Protein AF-A0AAV5T5F9-F1 (afdb_monomer_lite)

Structure (mmCIF, N/CA/C/O backbone):
data_AF-A0AAV5T5F9-F1
#
_entry.id   AF-A0AAV5T5F9-F1
#
loop_
_atom_site.group_PDB
_atom_site.id
_atom_site.type_symbol
_atom_site.label_atom_id
_atom_site.label_alt_id
_atom_site.label_comp_id
_atom_site.label_asym_id
_atom_site.label_entity_id
_atom_site.label_seq_id
_atom_site.pdbx_PDB_ins_code
_atom_site.Cartn_x
_atom_site.Cartn_y
_atom_site.Cartn_z
_atom_site.occupancy
_atom_site.B_iso_or_equiv
_atom_site.auth_seq_id
_atom_site.auth_comp_id
_atom_site.auth_asym_id
_atom_site.auth_atom_id
_atom_site.pdbx_PDB_model_num
ATOM 1 N N . MET A 1 1 ? 16.143 -29.784 -19.644 1.00 43.81 1 ME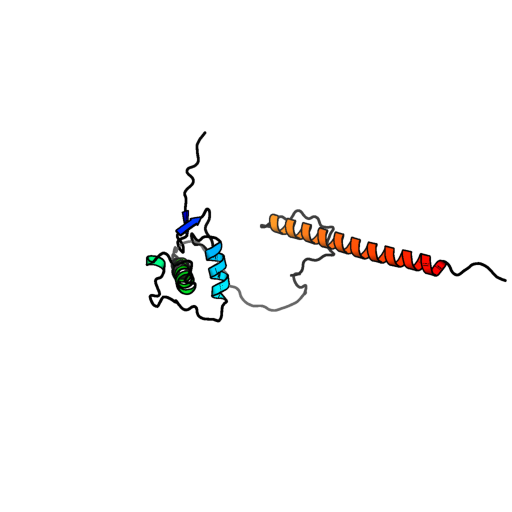T A N 1
ATOM 2 C CA . MET A 1 1 ? 15.431 -28.527 -19.326 1.00 43.81 1 MET A CA 1
ATOM 3 C C . MET A 1 1 ? 14.891 -28.638 -17.908 1.00 43.81 1 MET A C 1
ATOM 5 O O . MET A 1 1 ? 13.936 -29.370 -17.694 1.00 43.81 1 MET A O 1
ATOM 9 N N . THR A 1 2 ? 15.531 -28.009 -16.925 1.00 52.44 2 THR A N 1
ATOM 10 C CA . THR A 1 2 ? 15.096 -28.060 -15.520 1.00 52.44 2 THR A CA 1
ATOM 11 C C . THR A 1 2 ? 14.076 -26.956 -15.251 1.00 52.44 2 THR A C 1
ATOM 13 O O . THR A 1 2 ? 14.411 -25.774 -15.225 1.00 52.44 2 THR A O 1
ATOM 16 N N . ALA A 1 3 ? 12.810 -27.329 -15.062 1.00 57.88 3 ALA A N 1
ATOM 17 C CA . ALA A 1 3 ? 11.784 -26.385 -14.636 1.00 57.88 3 ALA A CA 1
ATOM 18 C C . ALA A 1 3 ? 12.049 -25.974 -13.178 1.00 57.88 3 ALA A C 1
ATOM 20 O O . ALA A 1 3 ? 11.892 -26.781 -12.262 1.00 57.88 3 ALA A O 1
ATOM 21 N N . ALA A 1 4 ? 12.464 -24.725 -12.956 1.00 66.50 4 ALA A N 1
ATOM 22 C CA . ALA A 1 4 ? 12.655 -24.195 -11.611 1.00 66.50 4 ALA A CA 1
ATOM 23 C C . ALA A 1 4 ? 11.318 -24.201 -10.848 1.00 66.50 4 ALA A C 1
ATOM 25 O O . ALA A 1 4 ? 10.340 -23.588 -11.286 1.00 66.50 4 ALA A O 1
ATOM 26 N N . LEU A 1 5 ? 11.275 -24.893 -9.704 1.00 65.44 5 LEU A N 1
ATOM 27 C CA . LEU A 1 5 ? 10.067 -25.044 -8.895 1.00 65.44 5 LEU A CA 1
ATOM 28 C C . LEU A 1 5 ? 9.656 -23.687 -8.299 1.00 65.44 5 LEU A C 1
ATOM 30 O O . LEU A 1 5 ? 10.192 -23.229 -7.289 1.00 65.44 5 LEU A O 1
ATOM 34 N N . LYS A 1 6 ? 8.705 -23.015 -8.949 1.00 68.94 6 LYS A N 1
ATOM 35 C CA . LYS A 1 6 ? 8.311 -21.643 -8.615 1.00 68.94 6 LYS A CA 1
ATOM 36 C C . LYS A 1 6 ? 7.454 -21.624 -7.343 1.00 68.94 6 LYS A C 1
ATOM 38 O O . LYS A 1 6 ? 6.238 -21.784 -7.406 1.00 68.94 6 LYS A O 1
ATOM 43 N N . LYS A 1 7 ? 8.093 -21.437 -6.181 1.00 71.12 7 LYS A N 1
ATOM 44 C CA . LYS A 1 7 ? 7.439 -21.362 -4.861 1.00 71.12 7 LYS A CA 1
ATOM 45 C C . LYS A 1 7 ? 6.356 -20.273 -4.853 1.00 71.12 7 LYS A C 1
ATOM 47 O O . LYS A 1 7 ? 6.662 -19.085 -4.809 1.00 71.12 7 LYS A O 1
ATOM 52 N N . THR A 1 8 ? 5.084 -20.671 -4.870 1.00 80.00 8 THR A N 1
ATOM 53 C CA . THR A 1 8 ? 3.948 -19.741 -4.814 1.00 80.00 8 THR A CA 1
ATOM 54 C C . THR A 1 8 ? 3.717 -19.269 -3.380 1.00 80.00 8 THR A C 1
ATOM 56 O O . THR A 1 8 ? 3.069 -19.955 -2.584 1.00 80.00 8 THR A O 1
ATOM 59 N N . ILE A 1 9 ? 4.247 -18.098 -3.037 1.00 90.38 9 ILE A N 1
ATOM 60 C CA . ILE A 1 9 ? 4.015 -17.462 -1.738 1.00 90.38 9 ILE A CA 1
ATOM 61 C C . ILE A 1 9 ? 2.585 -16.886 -1.718 1.00 90.38 9 ILE A C 1
ATOM 63 O O . ILE A 1 9 ? 2.055 -16.456 -2.746 1.00 90.38 9 ILE A O 1
ATOM 67 N N . LYS A 1 10 ? 1.926 -16.895 -0.553 1.00 94.81 10 LYS A N 1
ATOM 68 C CA . LYS A 1 10 ? 0.577 -16.334 -0.357 1.00 94.81 10 LYS A CA 1
ATOM 69 C C . LYS A 1 10 ? 0.631 -15.147 0.599 1.00 94.81 10 LYS A C 1
ATOM 71 O O . LYS A 1 10 ? 1.270 -15.212 1.640 1.00 94.81 10 LYS A O 1
ATOM 76 N N . CYS A 1 11 ? -0.106 -14.090 0.275 1.00 95.31 11 CYS A N 1
ATOM 77 C CA . CYS A 1 11 ? -0.238 -12.895 1.099 1.00 95.31 11 CYS A CA 1
ATOM 78 C C . CYS A 1 11 ? -0.828 -13.227 2.483 1.00 95.31 11 CYS A C 1
ATOM 80 O O . CYS A 1 11 ? -1.997 -13.605 2.582 1.00 95.31 11 CYS A O 1
ATOM 82 N N . LEU A 1 12 ? -0.083 -12.978 3.563 1.00 94.75 12 LEU A N 1
ATOM 83 C CA . LEU A 1 12 ? -0.484 -13.243 4.958 1.00 94.75 12 LEU A CA 1
ATOM 84 C C . LEU A 1 12 ? -1.692 -12.409 5.447 1.00 94.75 12 LEU A C 1
ATOM 86 O O . LEU A 1 12 ? -2.233 -12.641 6.538 1.00 94.75 12 LEU A O 1
ATOM 90 N N . ILE A 1 13 ? -2.117 -11.436 4.632 1.00 95.62 13 ILE A N 1
ATOM 91 C CA . ILE A 1 13 ? -3.226 -10.511 4.897 1.00 95.62 13 ILE A CA 1
ATOM 92 C C . ILE A 1 13 ? -4.520 -10.961 4.206 1.00 95.62 13 ILE A C 1
ATOM 94 O O . ILE A 1 13 ? -5.579 -10.943 4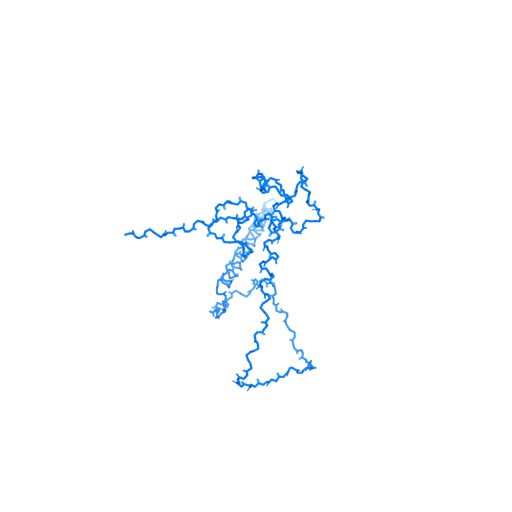.828 1.00 95.62 13 ILE A O 1
ATOM 98 N N . CYS A 1 14 ? -4.453 -11.340 2.923 1.00 94.75 14 CYS A N 1
ATOM 99 C CA . CYS A 1 14 ? -5.635 -11.615 2.091 1.00 94.75 14 CYS A CA 1
ATOM 100 C C . CYS A 1 14 ? -5.579 -12.916 1.270 1.00 94.75 14 CYS A C 1
ATOM 102 O O . CYS A 1 14 ? -6.483 -13.160 0.479 1.00 94.75 14 CYS A O 1
ATOM 104 N N . GLY A 1 15 ? -4.534 -13.735 1.409 1.00 93.00 15 GLY A N 1
ATOM 105 C CA . GLY A 1 15 ? -4.390 -15.028 0.729 1.00 93.00 15 GLY A CA 1
ATOM 106 C C . GLY A 1 15 ? -4.008 -14.975 -0.756 1.00 93.00 15 GLY A C 1
ATOM 107 O O . GLY A 1 15 ? -3.626 -16.007 -1.303 1.00 93.00 15 GLY A O 1
ATOM 108 N N . ALA A 1 16 ? -4.063 -13.803 -1.401 1.00 92.31 16 ALA A N 1
ATOM 109 C CA . ALA A 1 16 ? -3.683 -13.625 -2.806 1.00 92.31 16 ALA A CA 1
ATOM 110 C C . ALA A 1 16 ? -2.234 -14.090 -3.086 1.00 92.31 16 ALA A C 1
ATOM 112 O O . ALA A 1 16 ? -1.371 -13.883 -2.226 1.00 92.31 16 ALA A O 1
ATOM 113 N N . PRO A 1 17 ? -1.940 -14.672 -4.264 1.00 93.06 17 PRO A N 1
ATOM 114 C CA . PRO A 1 17 ? -0.585 -15.086 -4.623 1.00 93.06 17 PRO A CA 1
ATOM 115 C C . PRO A 1 17 ? 0.361 -13.881 -4.709 1.00 93.06 17 PRO A C 1
ATOM 117 O O . PRO A 1 17 ? -0.038 -12.794 -5.135 1.00 93.06 17 PRO A O 1
ATOM 120 N N . VAL A 1 18 ? 1.616 -14.073 -4.299 1.00 93.56 18 VAL A N 1
ATOM 121 C CA . VAL A 1 18 ? 2.679 -13.060 -4.365 1.00 93.56 18 VAL A CA 1
ATOM 122 C C . VAL A 1 18 ? 3.989 -13.675 -4.855 1.00 93.56 18 VAL A C 1
ATOM 124 O O . VAL A 1 18 ? 4.300 -14.822 -4.547 1.00 93.56 18 VAL A O 1
ATOM 127 N N . ASN A 1 19 ? 4.759 -12.888 -5.609 1.00 89.50 19 ASN A N 1
ATOM 128 C CA . ASN A 1 19 ? 6.081 -13.280 -6.113 1.00 89.50 19 ASN A CA 1
ATOM 129 C C . ASN A 1 19 ? 7.226 -12.777 -5.215 1.00 89.50 19 ASN A C 1
ATOM 131 O O . ASN A 1 19 ? 8.331 -13.299 -5.282 1.00 89.50 19 ASN A O 1
ATOM 135 N N . HIS A 1 20 ? 6.969 -11.736 -4.420 1.00 89.69 20 HIS A N 1
ATOM 136 C CA . HIS A 1 20 ? 7.937 -11.035 -3.579 1.00 89.69 20 HIS A CA 1
ATOM 137 C C . HIS A 1 20 ? 7.219 -10.388 -2.385 1.00 89.69 20 HIS A C 1
ATOM 139 O O . HIS A 1 20 ? 6.028 -10.063 -2.470 1.00 89.69 20 HIS A O 1
ATOM 145 N N . SER A 1 21 ? 7.948 -10.175 -1.293 1.00 93.38 21 SER A N 1
ATOM 146 C CA . SER A 1 21 ? 7.464 -9.512 -0.082 1.00 93.38 21 SER A CA 1
ATOM 147 C C . SER A 1 21 ? 7.369 -7.985 -0.246 1.00 93.38 21 SER A C 1
ATOM 149 O O . SER A 1 21 ? 7.889 -7.387 -1.194 1.00 93.38 21 SER A O 1
ATOM 151 N N . HIS A 1 22 ? 6.672 -7.333 0.683 1.00 95.06 22 HIS A N 1
ATOM 152 C CA . HIS A 1 22 ? 6.581 -5.878 0.796 1.00 95.06 22 HIS A CA 1
ATOM 153 C C . HIS A 1 22 ? 6.495 -5.475 2.271 1.00 95.06 22 HIS A C 1
ATOM 155 O O . HIS A 1 22 ? 5.712 -6.061 3.018 1.00 95.06 22 HIS A O 1
ATOM 161 N N . LEU A 1 23 ? 7.244 -4.434 2.662 1.00 92.25 23 LEU A N 1
ATOM 162 C CA . LEU A 1 23 ? 7.368 -3.974 4.056 1.00 92.25 23 LEU A CA 1
ATOM 163 C C . LEU A 1 23 ? 7.840 -5.098 5.003 1.00 92.25 23 LEU A C 1
ATOM 165 O O . LEU A 1 23 ? 7.238 -5.308 6.048 1.00 92.25 23 LEU A O 1
ATOM 169 N N . GLY A 1 24 ? 8.839 -5.885 4.582 1.00 92.44 24 GLY A N 1
ATOM 170 C CA . GLY A 1 24 ? 9.357 -7.041 5.336 1.00 92.44 24 GLY A CA 1
ATOM 171 C C . GLY A 1 24 ? 8.413 -8.252 5.421 1.00 92.44 24 GLY A C 1
ATOM 172 O O . GLY A 1 24 ? 8.806 -9.303 5.912 1.00 92.44 24 GLY A O 1
ATOM 173 N N . ILE A 1 25 ? 7.178 -8.142 4.921 1.00 94.50 25 ILE A N 1
ATOM 174 C CA . ILE A 1 25 ? 6.122 -9.150 5.084 1.00 94.50 25 ILE A CA 1
ATOM 175 C C . ILE A 1 25 ? 5.768 -9.763 3.729 1.00 94.50 25 ILE A C 1
ATOM 177 O O . ILE A 1 25 ? 5.645 -9.049 2.731 1.00 94.50 25 ILE A O 1
ATOM 181 N N . ASP A 1 26 ? 5.478 -11.066 3.706 1.00 95.75 26 ASP A N 1
ATOM 182 C CA . ASP A 1 26 ? 4.800 -11.746 2.595 1.00 95.75 26 ASP A CA 1
ATOM 183 C C . ASP A 1 26 ? 3.377 -11.187 2.402 1.00 95.75 26 ASP A C 1
ATOM 185 O O . ASP A 1 26 ? 2.367 -11.733 2.854 1.00 95.75 26 ASP A O 1
ATOM 189 N N . SER A 1 27 ? 3.291 -10.027 1.755 1.00 95.88 27 SER A N 1
ATOM 190 C CA . SER A 1 27 ? 2.070 -9.262 1.540 1.00 95.88 27 SER A CA 1
ATOM 191 C C . SER A 1 27 ? 1.986 -8.788 0.091 1.00 95.88 27 SER A C 1
ATOM 193 O O . SER A 1 27 ? 2.979 -8.407 -0.522 1.00 95.88 27 SER A O 1
ATOM 195 N N . CYS A 1 28 ? 0.788 -8.822 -0.498 1.00 96.38 28 CYS A N 1
ATOM 196 C CA . CYS A 1 28 ? 0.614 -8.386 -1.883 1.00 96.38 28 CYS A CA 1
ATOM 197 C C . CYS A 1 28 ? 0.694 -6.859 -1.996 1.00 96.38 28 CYS A C 1
ATOM 199 O O . CYS A 1 28 ? 0.345 -6.133 -1.058 1.00 96.38 28 CYS A O 1
ATOM 201 N N . ARG A 1 29 ? 1.082 -6.356 -3.178 1.00 96.50 29 ARG A N 1
ATOM 202 C CA . ARG A 1 29 ? 1.252 -4.916 -3.444 1.00 96.50 29 ARG A CA 1
ATOM 203 C C . ARG A 1 29 ? 0.049 -4.082 -3.002 1.00 96.50 29 ARG A C 1
ATOM 205 O O . ARG A 1 29 ? 0.219 -3.038 -2.376 1.00 96.50 29 ARG A O 1
ATOM 212 N N . ALA A 1 30 ? -1.163 -4.577 -3.256 1.00 96.38 30 ALA A N 1
ATOM 213 C CA . ALA A 1 30 ? -2.402 -3.917 -2.857 1.00 96.38 30 ALA A CA 1
ATOM 214 C C . ALA A 1 30 ? -2.577 -3.815 -1.328 1.00 96.38 30 ALA A C 1
ATOM 216 O O . ALA A 1 30 ? -3.142 -2.835 -0.853 1.00 96.38 30 ALA A O 1
ATOM 217 N N . CYS A 1 31 ? -2.114 -4.797 -0.546 1.00 97.31 31 CYS A N 1
ATOM 218 C CA . CYS A 1 31 ? -2.149 -4.739 0.920 1.00 97.31 31 CYS A CA 1
ATOM 219 C C . CYS A 1 31 ? -1.093 -3.787 1.488 1.00 97.31 31 CYS A C 1
ATOM 221 O O . CYS A 1 31 ? -1.433 -2.998 2.362 1.00 97.31 31 CYS A O 1
ATOM 223 N N . ALA A 1 32 ? 0.134 -3.797 0.962 1.00 96.75 32 ALA A N 1
ATOM 224 C CA . ALA A 1 32 ? 1.188 -2.883 1.410 1.00 96.75 32 ALA A CA 1
ATOM 225 C C . ALA A 1 32 ? 0.852 -1.407 1.112 1.00 96.75 32 ALA A C 1
ATOM 227 O O . ALA A 1 32 ? 0.980 -0.549 1.984 1.00 96.75 32 ALA A O 1
ATOM 228 N N . VAL A 1 33 ? 0.342 -1.108 -0.092 1.00 96.56 33 VAL A N 1
ATOM 229 C CA . VAL A 1 33 ? -0.120 0.248 -0.453 1.00 96.56 33 VAL A CA 1
ATOM 230 C C . VAL A 1 33 ? -1.331 0.666 0.386 1.00 96.56 33 VAL A C 1
ATOM 232 O O . VAL A 1 33 ? -1.399 1.813 0.825 1.00 96.56 33 VAL A O 1
ATOM 235 N N . PHE A 1 34 ? -2.270 -0.252 0.643 1.00 96.88 34 PHE A N 1
ATOM 236 C CA . PHE A 1 34 ? -3.400 -0.001 1.540 1.00 96.88 34 PHE A CA 1
ATOM 237 C C . PHE A 1 34 ? -2.937 0.335 2.964 1.00 96.88 34 PHE A C 1
ATOM 239 O O . PHE A 1 34 ? -3.435 1.303 3.534 1.00 96.88 34 PHE A O 1
ATOM 246 N N . TYR A 1 35 ? -1.985 -0.426 3.515 1.00 96.62 35 TYR A N 1
ATOM 247 C CA . TYR A 1 35 ? -1.447 -0.193 4.853 1.00 96.62 35 TYR A CA 1
ATOM 248 C C . TYR A 1 35 ? -0.786 1.181 4.951 1.00 96.62 35 TYR A C 1
ATOM 250 O O . TYR A 1 35 ? -1.250 1.994 5.746 1.00 96.62 35 TYR A O 1
ATOM 258 N N . LYS A 1 36 ? 0.184 1.494 4.074 1.00 95.50 36 LYS A N 1
ATOM 259 C CA . LYS A 1 36 ? 0.866 2.801 4.069 1.00 95.50 36 LYS A CA 1
ATOM 260 C C . LYS A 1 36 ? -0.133 3.965 4.012 1.00 95.50 36 LYS A C 1
ATOM 262 O O . LYS A 1 36 ? -0.098 4.838 4.862 1.00 95.50 36 LYS A O 1
ATOM 267 N N . ARG A 1 37 ? -1.100 3.920 3.085 1.00 95.31 37 ARG A N 1
ATOM 268 C CA . ARG A 1 37 ? -2.155 4.950 2.957 1.00 95.31 37 ARG A CA 1
ATOM 269 C C . ARG A 1 37 ? -3.100 5.059 4.158 1.00 95.31 37 ARG A C 1
ATOM 271 O O . ARG A 1 37 ? -3.884 6.000 4.193 1.00 95.31 37 ARG A O 1
ATOM 278 N N . THR A 1 38 ? -3.112 4.078 5.059 1.00 95.31 38 THR A N 1
ATOM 279 C CA . THR A 1 38 ? -4.022 4.016 6.212 1.00 95.31 38 THR A CA 1
ATOM 280 C C . THR A 1 38 ? -3.315 4.359 7.524 1.00 95.31 38 THR A C 1
ATOM 282 O O . THR A 1 38 ? -3.968 4.903 8.404 1.00 95.31 38 THR A O 1
ATOM 285 N N . VAL A 1 39 ? -2.005 4.105 7.651 1.00 93.38 39 VAL A N 1
ATOM 286 C CA . VAL A 1 39 ? -1.205 4.536 8.818 1.00 93.38 39 VAL A CA 1
ATOM 287 C C . VAL A 1 39 ? -1.307 6.053 9.015 1.00 93.38 39 VAL A C 1
ATOM 289 O O . VAL A 1 39 ? -1.565 6.506 10.124 1.00 93.38 39 VAL A O 1
ATOM 292 N N . ASP A 1 40 ? -1.224 6.819 7.925 1.00 88.38 40 ASP A N 1
ATOM 293 C CA . ASP A 1 40 ? -1.267 8.288 7.956 1.00 88.38 40 ASP A CA 1
ATOM 294 C C . ASP A 1 40 ? -2.701 8.865 8.089 1.00 88.38 40 ASP A C 1
ATOM 296 O O . ASP A 1 40 ? -2.896 10.084 8.093 1.00 88.38 40 ASP A O 1
ATOM 300 N N . GLN A 1 41 ? -3.747 8.024 8.165 1.00 88.94 41 GLN A N 1
ATOM 301 C CA . GLN A 1 41 ? -5.139 8.489 8.241 1.00 88.94 41 GLN A CA 1
ATOM 302 C C . GLN A 1 41 ? -5.565 8.801 9.678 1.00 88.94 41 GLN A C 1
ATOM 304 O O . GLN A 1 41 ? -5.706 7.914 10.513 1.00 88.94 41 GLN A O 1
ATOM 309 N N . LYS A 1 42 ? -5.920 10.070 9.924 1.00 81.31 42 LYS A N 1
ATOM 310 C CA . LYS A 1 42 ? -6.480 10.545 11.206 1.00 81.31 42 LYS A CA 1
ATOM 311 C C . LYS A 1 42 ? -7.836 9.914 11.578 1.00 81.31 42 LYS A C 1
ATOM 313 O O . LYS A 1 42 ? -8.253 10.000 12.728 1.00 81.31 42 LYS A O 1
ATOM 318 N N . HIS A 1 43 ? -8.550 9.309 10.623 1.00 87.44 43 HIS A N 1
ATOM 319 C CA . HIS A 1 43 ? -9.880 8.735 10.844 1.00 87.44 43 HIS A CA 1
ATOM 320 C C . HIS A 1 43 ? -9.806 7.253 11.237 1.00 87.44 43 HIS A C 1
ATOM 322 O O . HIS A 1 43 ? -9.328 6.417 10.469 1.00 87.44 43 HIS A O 1
ATOM 328 N N . GLN A 1 44 ? -10.380 6.896 12.389 1.00 87.25 44 GLN A N 1
ATOM 329 C CA . GLN A 1 44 ? -10.399 5.514 12.876 1.00 87.25 44 GLN A CA 1
ATOM 330 C C . GLN A 1 44 ? -11.214 4.584 11.963 1.00 87.25 44 GLN A C 1
ATOM 332 O O . GLN A 1 44 ? -12.331 4.899 11.551 1.00 87.25 44 GLN A O 1
ATOM 337 N N . LEU A 1 45 ? -10.686 3.399 11.654 1.00 92.94 45 LEU A N 1
ATOM 338 C CA . LEU A 1 45 ? -11.428 2.404 10.881 1.00 92.94 45 LEU A CA 1
ATOM 339 C C . LEU A 1 45 ? -12.377 1.593 11.777 1.00 92.94 45 LEU A C 1
ATOM 341 O O . LEU A 1 45 ? -11.972 1.033 12.799 1.00 92.94 45 LEU A O 1
ATOM 345 N N . VAL A 1 46 ? -13.631 1.473 11.333 1.00 93.12 46 VAL A N 1
ATOM 346 C CA . VAL A 1 46 ? -14.706 0.721 12.001 1.00 93.12 46 VAL A CA 1
ATOM 347 C C . VAL A 1 46 ? -15.020 -0.560 11.221 1.00 93.12 46 VAL A C 1
ATOM 349 O O . VAL A 1 46 ? -15.060 -0.561 9.987 1.00 93.12 46 VAL A O 1
ATOM 352 N N . CYS A 1 47 ? -15.237 -1.673 11.928 1.00 94.38 47 CYS A N 1
ATOM 353 C CA . CYS A 1 47 ? -15.686 -2.924 11.320 1.00 94.38 47 CYS A CA 1
ATOM 354 C C . CYS A 1 47 ? -17.212 -2.919 11.196 1.00 94.38 47 CYS A C 1
ATOM 356 O O . CYS A 1 47 ? -17.917 -3.045 12.194 1.00 94.38 47 CYS A O 1
ATOM 358 N N . LYS A 1 48 ? -17.722 -2.847 9.960 1.00 89.38 48 LYS A N 1
ATOM 359 C CA . LYS A 1 48 ? -19.170 -2.881 9.670 1.00 89.38 48 LYS A CA 1
ATOM 360 C C . LYS A 1 48 ? -19.873 -4.158 10.152 1.00 89.38 48 LYS A C 1
ATOM 362 O O . LYS A 1 48 ? -21.088 -4.168 10.268 1.00 89.38 48 LYS A O 1
ATOM 367 N N . SER A 1 49 ? -19.127 -5.235 10.402 1.00 87.25 49 SER A N 1
ATOM 368 C CA . SER A 1 49 ? -19.672 -6.524 10.840 1.00 87.25 49 SER A CA 1
ATOM 369 C C . SER A 1 49 ? -19.698 -6.704 12.363 1.00 87.25 49 SER A C 1
ATOM 371 O O . SER A 1 49 ? -20.095 -7.778 12.807 1.00 87.25 49 SER A O 1
ATOM 373 N N . GLY A 1 50 ? -19.204 -5.742 13.158 1.00 87.00 50 GLY A N 1
ATOM 374 C CA . GLY A 1 50 ? -19.117 -5.809 14.630 1.00 87.00 50 GLY A CA 1
ATOM 375 C C . GLY A 1 50 ? -18.100 -6.817 15.192 1.00 87.00 50 GLY A C 1
ATOM 376 O O . GLY A 1 50 ? -17.438 -6.543 16.185 1.00 87.00 50 GLY A O 1
ATOM 377 N N . THR A 1 51 ? -17.893 -7.956 14.526 1.00 87.50 51 THR A N 1
ATOM 378 C CA . THR A 1 51 ? -17.089 -9.085 15.026 1.00 87.50 51 THR A CA 1
ATOM 379 C C . THR A 1 51 ? -15.575 -8.857 15.044 1.00 87.50 51 THR A C 1
ATOM 381 O O . THR A 1 51 ? -14.859 -9.712 15.549 1.00 87.50 51 THR A O 1
ATOM 384 N N . ASN A 1 52 ? -15.066 -7.783 14.426 1.00 89.12 52 ASN A N 1
ATOM 385 C CA . ASN A 1 52 ? -13.636 -7.447 14.255 1.00 89.12 52 ASN A CA 1
ATOM 386 C C . ASN A 1 52 ? -12.707 -8.538 13.644 1.00 89.12 52 ASN A C 1
ATOM 388 O O . ASN A 1 52 ? -11.559 -8.244 13.322 1.00 89.12 52 ASN A O 1
ATOM 392 N N . ASP A 1 53 ? -13.207 -9.743 13.352 1.00 88.06 53 ASP A N 1
ATOM 393 C CA . ASP A 1 53 ? -12.507 -10.830 12.652 1.00 88.06 53 ASP A CA 1
ATOM 394 C C . ASP A 1 53 ? -13.223 -11.218 11.342 1.00 88.06 53 ASP A C 1
ATOM 396 O O . ASP A 1 53 ? -13.806 -12.293 11.189 1.00 88.06 53 ASP A O 1
ATOM 400 N N . CYS A 1 54 ? -13.195 -10.320 10.354 1.00 89.94 54 CYS A N 1
ATOM 401 C CA . CYS A 1 54 ? -13.768 -10.575 9.026 1.00 89.94 54 CYS A CA 1
ATOM 402 C C . CYS A 1 54 ? -12.981 -11.609 8.191 1.00 89.94 54 CYS A C 1
ATOM 404 O O . CYS A 1 54 ? -13.412 -11.927 7.080 1.00 89.94 54 CYS A O 1
ATOM 406 N N . ARG A 1 55 ? -11.852 -12.145 8.694 1.00 84.75 55 ARG A N 1
ATOM 407 C CA . ARG A 1 55 ? -11.032 -13.145 7.984 1.00 84.75 55 ARG A CA 1
ATOM 408 C C . ARG A 1 55 ? -11.720 -14.501 7.917 1.00 84.75 55 ARG A C 1
ATOM 410 O O . ARG A 1 55 ? -11.775 -15.078 6.838 1.00 84.75 55 ARG A O 1
ATOM 417 N N . LYS A 1 56 ? -12.305 -14.966 9.028 1.00 80.00 56 LYS A N 1
ATOM 418 C CA . LYS A 1 56 ? -13.050 -16.241 9.089 1.00 80.00 56 LYS A CA 1
ATOM 419 C C . LYS A 1 56 ? -14.233 -16.303 8.115 1.00 80.00 56 LYS A C 1
ATOM 421 O O . LYS A 1 56 ? -14.608 -17.380 7.680 1.00 80.00 56 LYS A O 1
ATOM 426 N N . LYS A 1 57 ? -14.789 -15.144 7.744 1.00 76.50 57 LYS A N 1
ATOM 427 C CA . LYS A 1 57 ? -15.904 -15.000 6.794 1.00 76.50 57 LYS A CA 1
ATOM 428 C C . LYS A 1 57 ? -15.453 -14.819 5.331 1.00 76.50 57 LYS A C 1
ATOM 430 O O . LYS A 1 57 ? -16.273 -14.486 4.490 1.00 76.50 57 LYS A O 1
ATOM 435 N N . GLY A 1 58 ? -14.152 -14.893 5.022 1.00 76.94 58 GLY A N 1
ATOM 436 C CA . GLY A 1 58 ? -13.595 -14.567 3.692 1.00 76.94 58 GLY A CA 1
ATOM 437 C C . GLY A 1 58 ? -13.596 -13.067 3.332 1.00 76.94 58 GLY A C 1
ATOM 438 O O . GLY A 1 58 ? -12.916 -12.634 2.407 1.00 76.94 58 GLY A O 1
ATOM 439 N N . THR A 1 59 ? -14.289 -12.235 4.110 1.00 78.94 59 THR A N 1
ATOM 440 C CA . THR A 1 59 ? -14.533 -10.801 3.863 1.00 78.94 59 THR A CA 1
ATOM 441 C C . THR A 1 59 ? -13.414 -9.842 4.308 1.00 78.94 59 THR A C 1
ATOM 443 O O . THR A 1 59 ? -13.634 -8.636 4.416 1.00 78.94 59 THR A O 1
ATOM 446 N N . ILE A 1 60 ? -12.193 -10.317 4.584 1.00 83.44 60 ILE A N 1
ATOM 447 C CA . ILE A 1 60 ? -11.115 -9.429 5.072 1.00 83.44 60 ILE A CA 1
ATOM 448 C C . ILE A 1 60 ? -10.759 -8.313 4.077 1.00 83.44 60 ILE A C 1
ATOM 450 O O . ILE A 1 60 ? -10.383 -7.227 4.498 1.00 83.44 60 ILE A O 1
ATOM 454 N N . ILE A 1 61 ? -10.918 -8.536 2.769 1.00 85.50 61 ILE A N 1
ATOM 455 C CA . ILE A 1 61 ? -10.624 -7.515 1.750 1.00 85.50 61 ILE A CA 1
ATOM 456 C C . ILE A 1 61 ? -11.640 -6.361 1.797 1.00 85.50 61 ILE A C 1
ATOM 458 O O . ILE A 1 61 ? -11.237 -5.208 1.630 1.00 85.50 61 ILE A O 1
ATOM 462 N N . SER A 1 62 ? -12.924 -6.647 2.053 1.00 90.12 62 SER A N 1
ATOM 463 C CA . SER A 1 62 ? -13.987 -5.633 2.108 1.00 90.12 62 SER A CA 1
ATOM 464 C C . SER A 1 62 ? -14.025 -4.879 3.442 1.00 90.12 62 SER A C 1
ATOM 466 O O . SER A 1 62 ? -14.371 -3.696 3.473 1.00 90.12 62 SER A O 1
ATOM 468 N N . CYS A 1 63 ? -13.608 -5.504 4.547 1.00 95.38 63 CYS A N 1
ATOM 469 C CA . CYS A 1 63 ? -13.509 -4.824 5.836 1.00 95.38 63 CYS A CA 1
ATOM 470 C C . CYS A 1 63 ? -12.160 -4.106 6.006 1.00 95.38 63 CYS A C 1
ATOM 472 O O . CYS A 1 63 ? -11.185 -4.689 6.488 1.00 95.38 63 CYS A O 1
ATOM 474 N N . ARG A 1 64 ? -12.120 -2.805 5.667 1.00 94.69 64 ARG A N 1
ATOM 475 C CA . ARG A 1 64 ? -10.923 -1.949 5.813 1.00 94.69 64 ARG A CA 1
ATOM 476 C C . ARG A 1 64 ? -10.276 -2.067 7.199 1.00 94.69 64 ARG A C 1
ATOM 478 O O . ARG A 1 64 ? -9.060 -2.217 7.257 1.00 94.69 64 ARG A O 1
ATOM 485 N N . LYS A 1 65 ? -11.064 -2.048 8.287 1.00 95.31 65 LYS A N 1
ATOM 486 C CA . LYS A 1 65 ? -10.550 -2.192 9.663 1.00 95.31 65 LYS A CA 1
ATOM 487 C C . LYS A 1 65 ? -9.789 -3.508 9.836 1.00 95.31 65 LYS A C 1
ATOM 489 O O . LYS A 1 65 ? -8.587 -3.489 10.054 1.00 95.31 65 LYS A O 1
ATOM 494 N N . CYS A 1 66 ? -10.455 -4.647 9.640 1.00 95.94 66 CYS A N 1
ATOM 495 C CA . CYS A 1 66 ? -9.836 -5.962 9.832 1.00 95.94 66 CYS A CA 1
ATOM 496 C C . CYS A 1 66 ? -8.630 -6.199 8.908 1.00 95.94 66 CYS A C 1
ATOM 498 O O . CYS A 1 66 ? -7.702 -6.909 9.289 1.00 95.94 66 CYS A O 1
ATOM 500 N N . ARG A 1 67 ? -8.620 -5.608 7.704 1.00 96.31 67 ARG A N 1
ATOM 501 C CA . ARG A 1 67 ? -7.461 -5.633 6.800 1.00 96.31 67 ARG A CA 1
ATOM 502 C C . ARG A 1 67 ? -6.270 -4.862 7.367 1.00 96.31 67 ARG A C 1
ATOM 504 O O . ARG A 1 67 ? -5.145 -5.345 7.267 1.00 96.31 67 ARG A O 1
ATOM 511 N N . PHE A 1 68 ? -6.519 -3.681 7.933 1.00 96.44 68 PHE A N 1
ATOM 512 C CA . PHE A 1 68 ? -5.498 -2.840 8.553 1.00 96.44 68 PHE A CA 1
ATOM 513 C C . PHE A 1 68 ? -4.960 -3.479 9.833 1.00 96.44 68 PHE A C 1
ATOM 515 O O . PHE A 1 68 ? -3.762 -3.725 9.916 1.00 96.44 68 PHE A O 1
ATOM 522 N N . ASP A 1 69 ? -5.843 -3.854 10.761 1.00 95.50 69 ASP A N 1
ATOM 523 C CA . ASP A 1 69 ? -5.490 -4.487 12.037 1.00 95.50 69 ASP A CA 1
ATOM 524 C C . ASP A 1 69 ? -4.692 -5.788 11.810 1.00 95.50 69 ASP A C 1
ATOM 526 O O . ASP A 1 69 ? -3.720 -6.077 12.512 1.00 95.50 69 ASP A O 1
ATOM 530 N N . ARG A 1 70 ? -5.036 -6.566 10.768 1.00 95.50 70 ARG A N 1
ATOM 531 C CA . ARG A 1 70 ? -4.261 -7.751 10.369 1.00 95.50 70 ARG A CA 1
ATOM 532 C C . ARG A 1 70 ? -2.869 -7.401 9.843 1.00 95.50 70 ARG A C 1
ATOM 534 O O . ARG A 1 70 ? -1.931 -8.119 10.165 1.00 95.50 70 ARG A O 1
ATOM 541 N N . PHE A 1 71 ? -2.727 -6.351 9.036 1.00 96.44 71 PHE A N 1
ATOM 542 C CA . PHE A 1 71 ? -1.410 -5.919 8.562 1.00 96.44 71 PHE A CA 1
ATOM 543 C C . PHE A 1 71 ? -0.559 -5.429 9.733 1.00 96.44 71 PHE A C 1
ATOM 545 O O . PHE A 1 71 ? 0.537 -5.943 9.940 1.00 96.44 71 PHE A O 1
ATOM 552 N N . LYS A 1 72 ? -1.111 -4.518 10.542 1.00 95.75 72 LYS A N 1
ATOM 553 C CA . LYS A 1 72 ? -0.458 -3.952 11.721 1.00 95.75 72 LYS A CA 1
ATOM 554 C C . LYS A 1 72 ? 0.017 -5.043 12.688 1.00 95.75 72 LYS A C 1
ATOM 556 O O . LYS A 1 72 ? 1.196 -5.110 12.993 1.00 95.75 72 LYS A O 1
ATOM 561 N N . SER A 1 73 ? -0.854 -5.985 13.058 1.00 95.44 73 SER A N 1
ATOM 562 C CA . SER A 1 73 ? -0.493 -7.090 13.969 1.00 95.44 73 SER A CA 1
ATOM 563 C C . SER A 1 73 ? 0.601 -8.038 13.457 1.00 95.44 73 SER A C 1
ATOM 565 O O . SER A 1 73 ? 1.188 -8.755 14.263 1.00 95.44 73 SER A O 1
ATOM 567 N N . ILE A 1 74 ? 0.875 -8.085 12.149 1.00 95.69 74 ILE A N 1
ATOM 568 C CA . ILE A 1 74 ? 2.022 -8.828 11.599 1.00 95.69 74 ILE A CA 1
ATOM 569 C C . ILE A 1 74 ? 3.266 -7.933 11.560 1.00 95.69 74 ILE A C 1
ATOM 571 O O . ILE A 1 74 ? 4.345 -8.398 11.909 1.00 95.69 74 ILE A O 1
ATOM 575 N N . TYR A 1 75 ? 3.109 -6.663 11.182 1.00 94.75 75 TYR A N 1
ATOM 576 C CA . TYR A 1 75 ? 4.187 -5.675 11.132 1.00 94.75 75 TYR A CA 1
ATOM 577 C C . TYR A 1 75 ? 4.810 -5.430 12.510 1.00 94.75 75 TYR A C 1
ATOM 579 O O . TYR A 1 75 ? 6.011 -5.612 12.678 1.00 94.75 75 TYR A O 1
ATOM 587 N N . ASP A 1 76 ? 3.983 -5.149 13.518 1.00 94.06 76 ASP A N 1
ATOM 588 C CA . ASP A 1 76 ? 4.423 -4.918 14.897 1.00 94.06 76 ASP A CA 1
ATOM 589 C C . ASP A 1 76 ? 5.167 -6.149 15.458 1.00 94.06 76 ASP A C 1
ATOM 591 O O . ASP A 1 76 ? 6.144 -6.014 16.189 1.00 94.06 76 ASP A O 1
ATOM 595 N N . ARG A 1 77 ? 4.751 -7.366 15.067 1.00 91.88 77 ARG A N 1
ATOM 596 C CA . ARG A 1 77 ? 5.421 -8.625 15.440 1.00 91.88 77 ARG A CA 1
ATOM 597 C C . ARG A 1 77 ? 6.752 -8.853 14.725 1.00 91.88 77 ARG A C 1
ATOM 599 O O . ARG A 1 77 ? 7.616 -9.491 15.313 1.00 91.88 77 ARG A O 1
ATOM 606 N N . ALA A 1 78 ? 6.896 -8.390 13.485 1.00 87.25 78 ALA A N 1
ATOM 607 C CA . ALA A 1 78 ? 8.148 -8.490 12.739 1.00 87.25 78 ALA A CA 1
ATOM 608 C C . ALA A 1 78 ? 9.200 -7.535 13.325 1.00 87.25 78 ALA A C 1
ATOM 610 O O . ALA A 1 78 ? 10.298 -7.968 13.648 1.00 87.25 78 ALA A O 1
ATOM 611 N N . CYS A 1 79 ? 8.831 -6.275 13.587 1.00 80.81 79 CYS A N 1
ATOM 612 C CA . CYS A 1 79 ? 9.720 -5.327 14.266 1.00 80.81 79 CYS A CA 1
ATOM 613 C C . CYS A 1 79 ? 10.046 -5.751 15.712 1.00 80.81 79 CYS A C 1
ATOM 615 O O . CYS A 1 79 ? 11.136 -5.482 16.204 1.00 80.81 79 CYS A O 1
ATOM 617 N N . ALA A 1 80 ? 9.136 -6.447 16.405 1.00 75.31 80 ALA A N 1
ATOM 618 C CA . ALA A 1 80 ? 9.407 -6.949 17.753 1.00 75.31 80 ALA A CA 1
ATOM 619 C C . ALA A 1 80 ? 10.494 -8.043 17.808 1.00 75.31 80 ALA A C 1
ATOM 621 O O . ALA A 1 80 ? 11.117 -8.189 18.857 1.00 75.31 80 ALA A O 1
ATOM 622 N N . SER A 1 81 ? 10.746 -8.791 16.722 1.00 63.09 81 SER A N 1
ATOM 623 C CA . SER A 1 81 ? 11.818 -9.803 16.690 1.00 63.09 81 SER A CA 1
ATOM 624 C C . SER A 1 81 ? 13.199 -9.249 16.330 1.00 63.09 81 SER A C 1
ATOM 626 O O . SER A 1 81 ? 14.153 -10.015 16.298 1.00 63.09 81 SER A O 1
ATOM 628 N N . GLU A 1 82 ? 13.326 -7.942 16.079 1.00 56.50 82 GLU A N 1
ATOM 629 C CA . GLU A 1 82 ? 14.623 -7.269 15.895 1.00 56.50 82 GLU A CA 1
ATOM 630 C C . GLU A 1 82 ? 15.236 -6.790 17.225 1.00 56.50 82 GLU A C 1
ATOM 632 O O . GLU A 1 82 ? 16.332 -6.238 17.237 1.00 56.50 82 GLU A O 1
ATOM 637 N N . ARG A 1 83 ? 14.593 -7.073 18.373 1.00 52.62 83 ARG A N 1
ATOM 638 C CA . ARG A 1 83 ? 15.265 -7.060 19.684 1.00 52.62 83 ARG A CA 1
ATOM 639 C C . ARG A 1 83 ? 16.137 -8.304 19.853 1.00 52.62 83 ARG A C 1
ATOM 641 O O . ARG A 1 83 ? 15.853 -9.174 20.673 1.00 52.62 83 ARG A O 1
ATOM 648 N N . ILE A 1 84 ? 17.197 -8.367 19.060 1.00 52.12 84 ILE A N 1
ATOM 649 C CA . ILE A 1 84 ? 18.398 -9.097 19.447 1.00 52.12 84 ILE A CA 1
ATOM 650 C C . ILE A 1 84 ? 19.074 -8.196 20.482 1.00 52.12 84 ILE A C 1
ATOM 652 O O . ILE A 1 84 ? 19.474 -7.079 20.154 1.00 52.12 84 ILE A O 1
ATOM 656 N N . GLU A 1 85 ? 19.117 -8.628 21.742 1.00 51.38 85 GLU A N 1
ATOM 657 C CA . GLU A 1 85 ? 19.969 -7.958 22.729 1.00 51.38 85 GLU A CA 1
ATOM 658 C C . GLU A 1 85 ? 21.429 -8.088 22.267 1.00 51.38 85 GLU A C 1
ATOM 660 O O . GLU A 1 85 ? 21.777 -9.127 21.696 1.00 51.38 85 GLU A O 1
ATOM 665 N N . PRO A 1 86 ? 22.267 -7.047 22.428 1.00 39.66 86 PRO A N 1
ATOM 666 C CA . PRO A 1 86 ? 23.643 -7.095 21.959 1.00 39.66 86 PRO A CA 1
ATOM 667 C C . PRO A 1 86 ? 24.356 -8.263 22.638 1.00 39.66 86 PRO A C 1
ATOM 669 O O . PRO A 1 86 ? 24.459 -8.307 23.864 1.00 39.66 86 PRO A O 1
ATOM 672 N N . ILE A 1 87 ? 24.810 -9.222 21.831 1.00 45.41 87 ILE A N 1
ATOM 673 C CA . ILE A 1 87 ? 25.567 -10.367 22.323 1.00 45.41 87 ILE A CA 1
ATOM 674 C C . ILE A 1 87 ? 26.885 -9.818 22.872 1.00 45.41 87 ILE A C 1
ATOM 676 O O . ILE A 1 87 ? 27.643 -9.170 22.150 1.00 45.41 87 ILE A O 1
ATOM 680 N N . GLN A 1 88 ? 27.104 -10.025 24.169 1.00 47.06 88 GLN A N 1
ATOM 681 C CA . GLN A 1 88 ? 28.365 -9.727 24.833 1.00 47.06 88 GLN A CA 1
ATOM 682 C C . GLN A 1 88 ? 29.350 -10.852 24.513 1.00 47.06 88 GLN A C 1
ATOM 684 O O . GLN A 1 88 ? 29.368 -11.876 25.194 1.00 47.06 88 GLN A O 1
ATOM 689 N N . ASP A 1 89 ? 30.140 -10.645 23.464 1.00 44.34 89 ASP A N 1
ATOM 690 C CA . ASP A 1 89 ? 31.352 -11.412 23.195 1.00 44.34 89 ASP A CA 1
ATOM 691 C C . ASP A 1 89 ? 32.545 -10.560 23.674 1.00 44.34 89 ASP A C 1
ATOM 693 O O . ASP A 1 89 ? 33.080 -9.740 22.925 1.00 44.34 89 ASP A O 1
ATOM 697 N N . ASP A 1 90 ? 32.903 -10.688 24.955 1.00 45.78 90 ASP A N 1
ATOM 698 C CA . ASP A 1 90 ? 34.116 -10.084 25.525 1.00 45.78 90 ASP A CA 1
ATOM 699 C C . ASP A 1 90 ? 35.396 -10.803 25.030 1.00 45.78 90 ASP A C 1
ATOM 701 O O . ASP A 1 90 ? 35.360 -11.979 24.668 1.00 45.78 90 ASP A O 1
ATOM 705 N N . ASP A 1 91 ? 36.527 -10.081 25.087 1.00 40.53 91 ASP A N 1
ATOM 706 C CA . ASP A 1 91 ? 37.911 -10.457 24.715 1.00 40.53 91 ASP A CA 1
ATOM 707 C C . ASP A 1 91 ? 38.223 -10.652 23.206 1.00 40.53 91 ASP A C 1
ATOM 709 O O . ASP A 1 91 ? 37.593 -11.447 22.519 1.00 40.53 91 ASP A O 1
ATOM 713 N N . VAL A 1 92 ? 39.259 -10.085 22.562 1.00 39.50 92 VAL A N 1
ATOM 714 C CA . VAL A 1 92 ? 40.320 -9.071 22.820 1.00 39.50 92 VAL A CA 1
ATOM 715 C C . VAL A 1 92 ? 40.851 -8.696 21.395 1.00 39.50 92 VAL A C 1
ATOM 717 O O . VAL A 1 92 ? 40.832 -9.555 20.515 1.00 39.50 92 VAL A O 1
ATOM 720 N N . LEU A 1 93 ? 41.324 -7.497 21.006 1.00 38.25 93 LEU A N 1
ATOM 721 C CA . LEU A 1 93 ? 41.897 -6.349 21.723 1.00 38.25 93 LEU A CA 1
ATOM 722 C C . LEU A 1 93 ? 41.438 -4.978 21.147 1.00 38.25 93 LEU A C 1
ATOM 724 O O . LEU A 1 93 ? 41.338 -4.791 19.938 1.00 38.25 93 LEU A O 1
ATOM 728 N N . SER A 1 94 ? 41.281 -4.022 22.060 1.00 36.88 94 SER A N 1
ATOM 729 C CA . SER A 1 94 ? 41.373 -2.551 21.977 1.00 36.88 94 SER A CA 1
ATOM 730 C C . SER A 1 94 ? 42.375 -1.935 20.968 1.00 36.88 94 SER A C 1
ATOM 732 O O . SER A 1 94 ? 43.554 -2.273 20.982 1.00 36.88 94 SER A O 1
ATOM 734 N N . ASP A 1 95 ? 41.971 -0.867 20.270 1.00 30.48 95 ASP A N 1
ATOM 735 C CA . ASP A 1 95 ? 42.386 0.457 20.759 1.00 30.48 95 ASP A CA 1
ATOM 736 C C . ASP A 1 95 ? 41.203 1.430 20.750 1.00 30.48 95 ASP A C 1
ATOM 738 O O . ASP A 1 95 ? 40.375 1.414 19.836 1.00 30.48 95 ASP A O 1
ATOM 742 N N . SER A 1 96 ? 41.085 2.208 21.821 1.00 39.91 96 SER A N 1
ATOM 743 C CA . SER A 1 96 ? 40.027 3.206 21.989 1.00 39.91 96 SER A CA 1
ATOM 744 C C . SER A 1 96 ? 40.512 4.564 21.483 1.00 39.91 96 SER A C 1
ATOM 746 O O . SER A 1 96 ? 41.697 4.757 21.254 1.00 39.91 96 SER A O 1
ATOM 748 N N . GLU A 1 97 ? 39.602 5.523 21.350 1.00 29.48 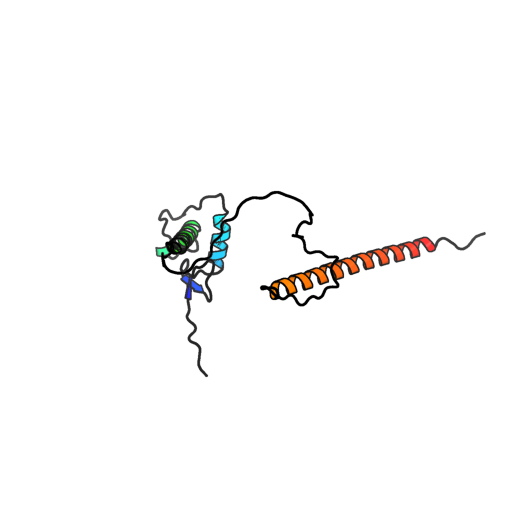97 GLU A N 1
ATOM 749 C CA . GLU A 1 97 ? 39.633 6.757 22.154 1.00 29.48 97 GLU A CA 1
ATOM 750 C C . GLU A 1 97 ? 38.320 7.516 21.913 1.00 29.48 97 GLU A C 1
ATOM 752 O O . GLU A 1 97 ? 37.755 7.523 20.814 1.00 29.48 97 GLU A O 1
ATOM 757 N N . GLN A 1 98 ? 37.790 8.100 22.984 1.00 32.47 98 GLN A N 1
ATOM 758 C CA . GLN A 1 98 ? 36.530 8.839 22.974 1.00 32.47 98 GLN A CA 1
ATOM 759 C C . GLN A 1 98 ? 36.674 10.160 22.197 1.00 32.47 98 GLN A C 1
ATOM 761 O O . GLN A 1 98 ? 37.765 10.710 22.077 1.00 32.47 98 GLN A O 1
ATOM 766 N N . CYS A 1 99 ? 35.560 10.743 21.751 1.00 41.97 99 CYS A N 1
ATOM 767 C CA . CYS A 1 99 ? 35.537 12.157 21.365 1.00 41.97 99 CYS A CA 1
ATOM 768 C C . CYS A 1 99 ? 35.751 13.052 22.600 1.00 41.97 99 CYS A C 1
ATOM 770 O O . CYS A 1 99 ? 35.096 12.817 23.620 1.00 41.97 99 CYS A O 1
ATOM 772 N N . PRO A 1 100 ? 36.552 14.124 22.477 1.00 35.56 100 PRO A N 1
ATOM 773 C CA . PRO A 1 100 ? 36.144 15.400 23.068 1.00 35.56 100 PRO A CA 1
ATOM 774 C C . PRO A 1 100 ? 36.183 16.581 22.077 1.00 35.56 100 PRO A C 1
ATOM 776 O O . PRO A 1 100 ? 37.154 16.787 21.358 1.00 35.56 100 PRO A O 1
ATOM 779 N N . ASP A 1 101 ? 35.108 17.365 22.142 1.00 32.38 101 ASP A N 1
ATOM 780 C CA . ASP A 1 101 ? 35.067 18.836 22.150 1.00 32.38 101 ASP A CA 1
ATOM 781 C C . ASP A 1 101 ? 35.542 19.668 20.929 1.00 32.38 101 ASP A C 1
ATOM 783 O O . ASP A 1 101 ? 36.713 19.740 20.564 1.00 32.38 101 ASP A O 1
ATOM 787 N N . ASP A 1 102 ? 34.591 20.438 20.383 1.00 39.03 102 ASP A N 1
ATOM 788 C CA . ASP A 1 102 ? 34.803 21.588 19.485 1.00 39.03 102 ASP A CA 1
ATOM 789 C C . ASP A 1 102 ? 35.625 22.688 20.197 1.00 39.03 102 ASP A C 1
ATOM 791 O O . ASP A 1 102 ? 35.350 23.009 21.359 1.00 39.03 102 ASP A O 1
ATOM 795 N N . PRO A 1 103 ? 36.609 23.310 19.519 1.00 45.09 103 PRO A N 1
ATOM 796 C CA . PRO A 1 103 ? 36.424 24.736 19.247 1.00 45.09 103 PRO A CA 1
ATOM 797 C C . PRO A 1 103 ? 36.920 25.173 17.854 1.00 45.09 103 PRO A C 1
ATOM 799 O O . PRO A 1 103 ? 38.077 25.533 17.654 1.00 45.09 103 PRO A O 1
ATOM 802 N N . THR A 1 104 ? 35.978 25.247 16.915 1.00 38.78 104 THR A N 1
ATOM 803 C CA . THR A 1 104 ? 35.726 26.406 16.044 1.00 38.78 104 THR A CA 1
ATOM 804 C C . THR A 1 104 ? 36.928 27.059 15.327 1.00 38.78 104 THR A C 1
ATOM 806 O O . THR A 1 104 ? 37.619 27.903 15.902 1.00 38.78 104 THR A O 1
ATOM 809 N N . LYS A 1 105 ? 37.013 26.883 13.993 1.00 33.50 105 LYS A N 1
ATOM 810 C CA . LYS A 1 105 ? 36.952 28.019 13.031 1.00 33.50 105 LYS A CA 1
ATOM 811 C C . LYS A 1 105 ? 36.863 27.605 11.550 1.00 33.50 105 LYS A C 1
ATOM 813 O O . LYS A 1 105 ? 37.850 27.229 10.933 1.00 33.50 105 LYS A O 1
ATOM 818 N N . ALA A 1 106 ? 35.655 27.782 11.014 1.00 39.50 106 ALA A N 1
ATOM 819 C CA . ALA A 1 106 ? 35.299 28.271 9.677 1.00 39.50 106 ALA A CA 1
ATOM 820 C C . ALA A 1 106 ? 36.271 28.070 8.490 1.00 39.50 106 ALA A C 1
ATOM 822 O O . ALA A 1 106 ? 37.276 28.768 8.371 1.00 39.50 106 ALA A O 1
ATOM 823 N N . VAL A 1 107 ? 35.794 27.325 7.488 1.00 40.94 107 VAL A N 1
ATOM 824 C CA . VAL A 1 107 ? 35.299 27.957 6.248 1.00 40.94 107 VAL A CA 1
ATOM 825 C C . VAL A 1 107 ? 34.015 27.258 5.793 1.00 40.94 107 VAL A C 1
ATOM 827 O O . VAL A 1 107 ? 33.974 26.034 5.689 1.00 40.94 107 VAL A O 1
ATOM 830 N N . ASP A 1 108 ? 32.963 28.040 5.567 1.00 43.88 108 ASP A N 1
ATOM 831 C CA . ASP A 1 108 ? 31.654 27.576 5.109 1.00 43.88 108 ASP A CA 1
ATOM 832 C C . ASP A 1 108 ? 31.666 27.133 3.637 1.00 43.88 108 ASP A C 1
ATOM 834 O O . ASP A 1 108 ? 32.181 27.845 2.778 1.00 43.88 108 ASP A O 1
ATOM 838 N N . GLU A 1 109 ? 30.989 26.025 3.330 1.00 46.81 109 GLU A N 1
ATOM 839 C CA . GLU A 1 109 ? 30.265 25.856 2.061 1.00 46.81 109 GLU A CA 1
ATOM 840 C C . GLU A 1 109 ? 29.151 24.804 2.260 1.00 46.81 109 GLU A C 1
ATOM 842 O O . GLU A 1 109 ? 29.439 23.659 2.638 1.00 46.81 109 GLU A O 1
ATOM 847 N N . PRO A 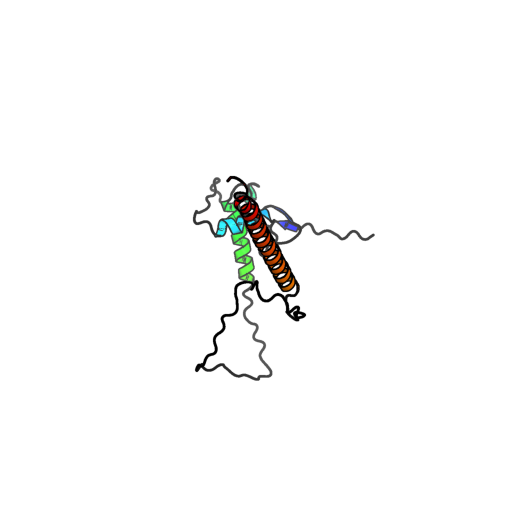1 110 ? 27.861 25.156 2.098 1.00 41.69 110 PRO A N 1
ATOM 848 C CA . PRO A 1 110 ? 26.768 24.223 2.329 1.00 41.69 110 PRO A CA 1
ATOM 849 C C . PRO A 1 110 ? 26.749 23.129 1.258 1.00 41.69 110 PRO A C 1
ATOM 851 O O . PRO A 1 110 ? 26.462 23.391 0.093 1.00 41.69 110 PRO A O 1
ATOM 854 N N . SER A 1 111 ? 26.951 21.874 1.679 1.00 47.09 111 SER A N 1
ATOM 855 C CA . SER A 1 111 ? 26.787 20.693 0.817 1.00 47.09 111 SER A CA 1
ATOM 856 C C . SER A 1 111 ? 25.497 20.799 -0.012 1.00 47.09 111 SER A C 1
ATOM 858 O O . SER A 1 111 ? 24.407 20.803 0.577 1.00 47.09 111 SER A O 1
ATOM 860 N N . PRO A 1 112 ? 25.575 20.888 -1.356 1.00 45.53 112 PRO A N 1
ATOM 861 C CA . PRO A 1 112 ? 24.416 21.220 -2.165 1.00 45.53 112 PRO A CA 1
ATOM 862 C C . PRO A 1 112 ? 23.432 20.049 -2.167 1.00 45.53 112 PRO A C 1
ATOM 864 O O . PRO A 1 112 ? 23.572 19.058 -2.880 1.00 45.53 112 PRO A O 1
ATOM 867 N N . THR A 1 113 ? 22.371 20.200 -1.375 1.00 55.06 113 THR A N 1
ATOM 868 C CA . THR A 1 113 ? 21.187 19.323 -1.360 1.00 55.06 113 THR A CA 1
ATOM 869 C C . THR A 1 113 ? 20.288 19.529 -2.586 1.00 55.06 113 THR A C 1
ATOM 871 O O . THR A 1 113 ? 19.197 18.964 -2.674 1.00 55.06 113 THR A O 1
ATOM 874 N N . PHE A 1 114 ? 20.762 20.303 -3.561 1.00 57.91 114 PHE A N 1
ATOM 875 C CA . PHE A 1 114 ? 20.135 20.543 -4.845 1.00 57.91 114 PHE A CA 1
ATOM 876 C C . PHE A 1 114 ? 21.094 20.125 -5.960 1.00 57.91 114 PHE A C 1
ATOM 878 O O . PHE A 1 114 ? 22.301 20.330 -5.862 1.00 57.91 114 PHE A O 1
ATOM 885 N N . ILE A 1 115 ? 20.557 19.515 -7.015 1.00 63.59 115 ILE A N 1
ATOM 886 C CA . ILE A 1 115 ? 21.346 19.074 -8.167 1.00 63.59 115 ILE A CA 1
ATOM 887 C C . ILE A 1 115 ? 21.867 20.328 -8.872 1.00 63.59 115 ILE A C 1
ATOM 889 O O . ILE A 1 115 ? 21.082 21.034 -9.502 1.00 63.59 115 ILE A O 1
ATOM 893 N N . ASP A 1 116 ? 23.166 20.612 -8.760 1.00 59.47 116 ASP A N 1
ATOM 894 C CA . ASP A 1 116 ? 23.758 21.728 -9.492 1.00 59.47 116 ASP A CA 1
ATOM 895 C C . ASP A 1 116 ? 23.626 21.487 -11.005 1.00 59.47 116 ASP A C 1
ATOM 897 O O . ASP A 1 116 ? 23.905 20.406 -11.532 1.00 59.47 116 ASP A O 1
ATOM 901 N N . HIS A 1 117 ? 23.135 22.511 -11.693 1.00 63.81 117 HIS A N 1
ATOM 902 C CA . HIS A 1 117 ? 22.892 22.515 -13.128 1.00 63.81 117 HIS A CA 1
ATOM 903 C C . HIS A 1 117 ? 24.018 23.208 -13.913 1.00 63.81 117 HIS A C 1
ATOM 905 O O . HIS A 1 117 ? 23.948 23.238 -15.142 1.00 63.81 117 HIS A O 1
ATOM 911 N N . ASN A 1 118 ? 25.034 23.757 -13.233 1.00 58.44 118 ASN A N 1
ATOM 912 C CA . ASN A 1 118 ? 26.171 24.432 -13.858 1.00 58.44 118 ASN A CA 1
ATOM 913 C C . ASN A 1 118 ? 27.424 23.546 -13.970 1.00 58.44 118 ASN A C 1
ATOM 915 O O . ASN A 1 118 ? 28.139 23.662 -14.967 1.00 58.44 118 ASN A O 1
ATOM 919 N N . ASN A 1 119 ? 27.700 22.654 -13.009 1.00 63.06 119 ASN A N 1
ATOM 920 C CA . ASN A 1 119 ? 28.910 21.826 -13.045 1.00 63.06 119 ASN A CA 1
ATOM 921 C C . ASN A 1 119 ? 28.785 20.596 -13.979 1.00 63.06 119 ASN A C 1
ATOM 923 O O . ASN A 1 119 ? 28.560 19.466 -13.548 1.00 63.06 119 ASN A O 1
ATOM 927 N N . TYR A 1 120 ? 28.873 20.847 -15.289 1.00 58.41 120 TYR A N 1
ATOM 928 C CA . TYR A 1 120 ? 28.624 19.867 -16.359 1.00 58.41 120 TYR A CA 1
ATOM 929 C C . TYR A 1 120 ? 29.869 19.098 -16.848 1.00 58.41 120 TYR A C 1
ATOM 931 O O . TYR A 1 120 ? 29.722 17.998 -17.380 1.00 58.41 120 TYR A O 1
ATOM 939 N N . PHE A 1 121 ? 31.081 19.653 -16.719 1.00 50.38 121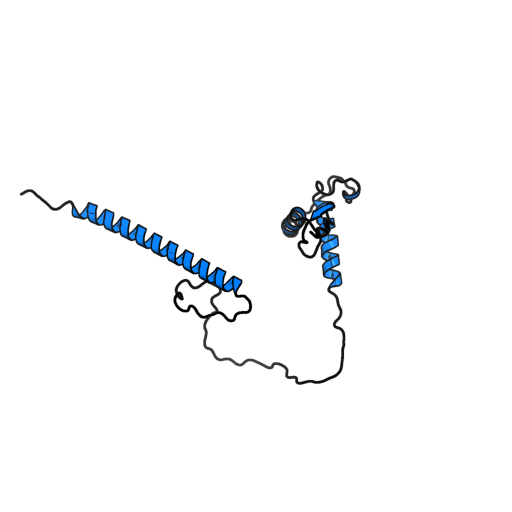 PHE A N 1
ATOM 940 C CA . PHE A 1 121 ? 32.248 19.148 -17.465 1.00 50.38 121 PHE A CA 1
ATOM 941 C C . PHE A 1 121 ? 33.095 18.087 -16.756 1.00 50.38 121 PHE A C 1
ATOM 943 O O . PHE A 1 121 ? 33.771 17.311 -17.438 1.00 50.38 121 PHE A O 1
ATOM 950 N N . ASP A 1 122 ? 33.021 17.983 -15.430 1.00 53.06 122 ASP A N 1
ATOM 951 C CA . ASP A 1 122 ? 33.805 17.005 -14.679 1.00 53.06 122 ASP A CA 1
ATOM 952 C C . ASP A 1 122 ? 33.129 15.629 -14.683 1.00 53.06 122 ASP A C 1
ATOM 954 O O . ASP A 1 122 ? 32.476 15.192 -13.733 1.00 53.06 122 ASP A O 1
ATOM 958 N N . CYS A 1 123 ? 33.337 14.903 -15.783 1.00 56.72 123 CYS A N 1
ATOM 959 C CA . CYS A 1 123 ? 33.004 13.487 -15.905 1.00 56.72 123 CYS A CA 1
ATOM 960 C C . CYS A 1 123 ? 34.009 12.626 -15.108 1.00 56.72 123 CYS A C 1
ATOM 962 O O . CYS A 1 123 ? 34.699 11.763 -15.654 1.00 56.72 123 CYS A O 1
ATOM 964 N N . VAL A 1 124 ? 34.118 12.886 -13.801 1.00 59.31 124 VAL A N 1
ATOM 965 C CA . VAL A 1 124 ? 34.940 12.093 -12.883 1.00 59.31 124 VAL A CA 1
ATOM 966 C C . VAL A 1 124 ? 34.351 10.681 -12.816 1.00 59.31 124 VAL A C 1
ATOM 968 O O . VAL A 1 124 ? 33.146 10.538 -12.570 1.00 59.31 124 VAL A O 1
ATOM 971 N N . PRO A 1 125 ? 35.154 9.617 -12.995 1.00 55.56 125 PRO A N 1
ATOM 972 C CA . PRO A 1 125 ? 34.712 8.260 -12.711 1.00 55.56 125 PRO A CA 1
ATOM 973 C C . PRO A 1 125 ? 34.394 8.152 -11.217 1.00 55.56 125 PRO A C 1
ATOM 975 O O . PRO A 1 125 ? 35.290 8.021 -10.387 1.00 55.56 125 PRO A O 1
ATOM 978 N N . SER A 1 126 ? 33.110 8.252 -10.867 1.00 55.50 126 SER A N 1
ATOM 979 C CA . SER A 1 126 ? 32.667 8.166 -9.478 1.00 55.50 126 SER A CA 1
ATOM 980 C C . SER A 1 126 ? 32.993 6.777 -8.930 1.00 55.50 126 SER A C 1
ATOM 982 O O . SER A 1 126 ? 32.376 5.785 -9.321 1.00 55.50 126 SER A O 1
ATOM 984 N N . SER A 1 127 ? 33.950 6.708 -8.004 1.00 61.91 127 SER A N 1
ATOM 985 C CA . SER A 1 127 ? 34.264 5.516 -7.207 1.00 61.91 127 SER A CA 1
ATOM 986 C C . SER A 1 127 ? 33.232 5.267 -6.096 1.00 61.91 127 SER A C 1
ATOM 988 O O . SER A 1 127 ? 33.488 4.494 -5.173 1.00 61.91 127 SER A O 1
ATOM 990 N N . SER A 1 128 ? 32.072 5.937 -6.151 1.00 63.91 128 SER A N 1
ATOM 991 C CA . SER A 1 128 ? 31.062 5.879 -5.102 1.00 63.91 128 SER A CA 1
ATOM 992 C C . SER A 1 128 ? 30.468 4.482 -4.936 1.00 63.91 128 SER A C 1
ATOM 994 O O . SER A 1 128 ? 30.336 3.692 -5.873 1.00 63.91 128 SER A O 1
ATOM 996 N N . SER A 1 129 ? 29.998 4.225 -3.717 1.00 71.19 129 SER A N 1
ATOM 997 C CA . SER A 1 129 ? 29.236 3.025 -3.359 1.00 71.19 129 SER A CA 1
ATOM 998 C C . SER A 1 129 ? 27.904 2.893 -4.135 1.00 71.19 129 SER A C 1
ATOM 1000 O O . SER A 1 129 ? 27.267 1.840 -4.116 1.00 71.19 129 SER A O 1
ATOM 1002 N N . THR A 1 130 ? 27.453 3.937 -4.850 1.00 76.69 130 THR A N 1
ATOM 1003 C CA . THR A 1 130 ? 26.134 3.984 -5.511 1.00 76.69 130 THR A CA 1
ATOM 1004 C C . THR A 1 130 ? 26.188 4.439 -6.982 1.00 76.69 130 THR A C 1
ATOM 1006 O O . THR A 1 130 ? 25.533 5.421 -7.352 1.00 76.69 130 THR A O 1
ATOM 1009 N N . PRO A 1 131 ? 26.871 3.699 -7.880 1.00 80.75 131 PRO A N 1
ATOM 1010 C CA . PRO A 1 131 ? 27.114 4.123 -9.267 1.00 80.75 131 PRO A CA 1
ATOM 1011 C C . PRO A 1 131 ? 25.839 4.286 -10.118 1.00 80.75 131 PRO A C 1
ATOM 1013 O O . PRO A 1 131 ? 25.839 4.993 -11.124 1.00 80.75 131 PRO A O 1
ATOM 1016 N N . ILE A 1 132 ? 24.729 3.645 -9.733 1.00 82.56 132 ILE A N 1
ATOM 1017 C CA . ILE A 1 132 ? 23.432 3.784 -10.419 1.00 82.56 132 ILE A CA 1
ATOM 1018 C C . ILE A 1 132 ? 22.799 5.153 -10.129 1.00 82.56 132 ILE A C 1
ATOM 1020 O O . ILE A 1 132 ? 22.244 5.774 -11.034 1.00 82.56 132 ILE A O 1
ATOM 1024 N N . ILE A 1 133 ? 22.894 5.635 -8.885 1.00 82.69 133 ILE A N 1
ATOM 1025 C CA . ILE A 1 133 ? 22.298 6.911 -8.466 1.00 82.69 133 ILE A CA 1
ATOM 1026 C C . ILE A 1 133 ? 23.044 8.074 -9.125 1.00 82.69 133 ILE A C 1
ATOM 1028 O O . ILE A 1 133 ? 22.412 9.013 -9.605 1.00 82.69 133 ILE A O 1
ATOM 1032 N N . ASP A 1 134 ? 24.369 7.981 -9.230 1.00 77.06 134 ASP A N 1
ATOM 1033 C CA . ASP A 1 134 ? 25.184 9.010 -9.880 1.00 77.06 134 ASP A CA 1
ATOM 1034 C C . ASP A 1 134 ? 24.868 9.119 -11.380 1.00 77.06 134 ASP A C 1
ATOM 1036 O O . ASP A 1 134 ? 24.644 10.221 -11.882 1.00 77.06 134 ASP A O 1
ATOM 1040 N N . ARG A 1 135 ? 24.689 7.986 -12.078 1.00 81.00 135 ARG A N 1
ATOM 1041 C CA . ARG A 1 135 ? 24.200 7.975 -13.472 1.00 81.00 135 ARG A CA 1
ATOM 1042 C C . ARG A 1 135 ? 22.804 8.591 -13.618 1.00 81.00 135 ARG A C 1
ATOM 1044 O O . ARG A 1 135 ? 22.548 9.286 -14.598 1.00 81.00 135 ARG A O 1
ATOM 1051 N N . MET A 1 136 ? 21.899 8.363 -12.661 1.00 85.50 136 MET A N 1
ATOM 1052 C CA . MET A 1 136 ? 20.567 8.988 -12.672 1.00 85.50 136 MET A CA 1
ATOM 1053 C C . MET A 1 136 ? 20.644 10.510 -12.494 1.00 85.50 136 MET A C 1
ATOM 1055 O O . MET A 1 136 ? 19.952 11.230 -13.213 1.00 85.50 136 MET A O 1
ATOM 1059 N N . LYS A 1 137 ? 21.507 11.006 -11.594 1.00 80.31 137 LYS A N 1
ATOM 1060 C CA . LYS A 1 137 ? 21.756 12.448 -11.418 1.00 80.31 137 LYS A CA 1
ATOM 1061 C C . LYS A 1 137 ? 22.311 13.075 -12.702 1.00 80.31 137 LYS A C 1
ATOM 1063 O O . LYS A 1 137 ? 21.756 14.062 -13.170 1.00 80.31 137 LYS A O 1
ATOM 1068 N N . GLN A 1 138 ? 23.334 12.464 -13.308 1.00 79.69 138 GLN A N 1
ATOM 1069 C CA . GLN A 1 138 ? 23.933 12.923 -14.571 1.00 79.69 138 GLN A CA 1
ATOM 1070 C C . GLN A 1 138 ? 22.896 13.014 -15.703 1.00 79.69 138 GLN A C 1
ATOM 1072 O O . GLN A 1 138 ? 22.785 14.046 -16.366 1.00 79.69 138 GLN A O 1
ATOM 1077 N N . ALA A 1 139 ? 22.086 11.965 -15.891 1.00 81.75 139 ALA A N 1
ATOM 1078 C CA . ALA A 1 139 ? 21.032 11.949 -16.905 1.00 81.75 139 ALA A CA 1
ATOM 1079 C C . ALA A 1 139 ? 19.957 13.024 -16.656 1.00 81.75 139 ALA A C 1
ATOM 1081 O O . ALA A 1 139 ? 19.495 13.666 -17.599 1.00 81.75 139 ALA A O 1
ATOM 1082 N N . TYR A 1 140 ? 19.579 13.254 -15.394 1.00 83.31 140 TYR A N 1
ATOM 1083 C CA . TYR A 1 140 ? 18.627 14.302 -15.029 1.00 83.31 140 TYR A CA 1
ATOM 1084 C C . TYR A 1 140 ? 19.181 15.709 -15.309 1.00 83.31 140 TYR A C 1
ATOM 1086 O O . TYR A 1 140 ? 18.504 16.504 -15.961 1.00 83.31 140 TYR A O 1
ATOM 1094 N N . SER A 1 141 ? 20.429 16.000 -14.918 1.00 82.19 141 SER A N 1
ATOM 1095 C CA . SER A 1 141 ? 21.085 17.281 -15.223 1.00 82.19 141 SER A CA 1
ATOM 1096 C C . SER A 1 141 ? 21.167 17.549 -16.729 1.00 82.19 141 SER A C 1
ATOM 1098 O O . SER A 1 141 ? 20.845 18.652 -17.172 1.00 82.19 141 SER A O 1
ATOM 1100 N N . ALA A 1 142 ? 21.511 16.538 -17.536 1.00 83.50 142 ALA A N 1
ATOM 1101 C CA . ALA A 1 142 ? 21.547 16.665 -18.994 1.00 83.50 142 ALA A CA 1
ATOM 1102 C C . ALA A 1 142 ? 20.169 17.021 -19.592 1.00 83.50 142 ALA A C 1
ATOM 1104 O O . ALA A 1 142 ? 20.079 17.879 -20.473 1.00 83.50 142 ALA A O 1
ATOM 1105 N N . LEU A 1 143 ? 19.082 16.426 -19.082 1.00 86.38 143 LEU A N 1
ATOM 1106 C CA . LEU A 1 143 ? 17.712 16.758 -19.497 1.00 86.38 143 LEU A CA 1
ATOM 1107 C C . LEU A 1 143 ? 17.312 18.189 -19.102 1.00 86.38 143 LEU A C 1
ATOM 1109 O O . LEU A 1 143 ? 16.687 18.889 -19.902 1.00 86.38 143 LEU A O 1
ATOM 1113 N N . CYS A 1 144 ? 17.697 18.652 -17.908 1.00 84.44 144 CYS A N 1
ATOM 1114 C CA . CYS A 1 144 ? 17.481 20.037 -17.476 1.00 84.44 144 CYS A CA 1
ATOM 1115 C C . CYS A 1 144 ? 18.188 21.044 -18.401 1.00 84.44 144 CYS A C 1
ATOM 1117 O O . CYS A 1 144 ? 17.582 22.044 -18.791 1.00 84.44 144 CYS A O 1
ATOM 1119 N N . ILE A 1 145 ? 19.430 20.760 -18.811 1.00 80.56 145 ILE A N 1
ATOM 1120 C CA . ILE A 1 145 ? 20.192 21.603 -19.747 1.00 80.56 145 ILE A CA 1
ATOM 1121 C C . ILE A 1 145 ? 19.545 21.603 -21.138 1.00 80.56 145 ILE A C 1
ATOM 1123 O O . ILE A 1 145 ? 19.298 22.675 -21.688 1.00 80.56 145 ILE A O 1
ATOM 1127 N N . ALA A 1 146 ? 19.207 20.433 -21.690 1.00 86.25 146 ALA A N 1
ATOM 1128 C CA . ALA A 1 146 ? 18.567 20.326 -23.005 1.00 86.25 146 ALA A CA 1
ATOM 1129 C C . ALA A 1 146 ? 17.231 21.090 -23.064 1.00 86.25 146 ALA A C 1
ATOM 1131 O O . ALA A 1 146 ? 16.950 21.802 -24.034 1.00 86.25 146 ALA A O 1
ATOM 1132 N N . ARG A 1 147 ? 16.434 21.013 -21.989 1.00 89.44 147 ARG A N 1
ATOM 1133 C CA . ARG A 1 147 ? 15.214 21.808 -21.826 1.00 89.44 147 ARG A CA 1
ATOM 1134 C C . ARG A 1 147 ? 15.519 23.312 -21.815 1.00 89.44 147 ARG A C 1
ATOM 1136 O O . ARG A 1 147 ? 14.933 24.041 -22.610 1.00 89.44 147 ARG A O 1
ATOM 1143 N N . LYS A 1 148 ? 16.450 23.774 -20.971 1.00 84.62 148 LYS A N 1
ATOM 1144 C CA . LYS A 1 148 ? 16.823 25.198 -20.858 1.00 84.62 148 LYS A CA 1
ATOM 1145 C C . LYS A 1 148 ? 17.357 25.767 -22.180 1.00 84.62 148 LYS A C 1
ATOM 1147 O O . LYS A 1 148 ? 16.985 26.870 -22.568 1.00 84.62 148 LYS A O 1
ATOM 1152 N N . ALA A 1 149 ? 18.173 25.005 -22.908 1.00 84.44 149 ALA A N 1
ATOM 1153 C CA . ALA A 1 149 ? 18.664 25.390 -24.231 1.00 84.44 149 ALA A CA 1
ATOM 1154 C C . ALA A 1 149 ? 17.522 25.524 -25.257 1.00 84.44 149 ALA A C 1
ATOM 1156 O O . ALA A 1 149 ? 17.520 26.455 -26.064 1.00 84.44 149 ALA A O 1
ATOM 1157 N N . SER A 1 150 ? 16.518 24.643 -25.190 1.00 84.19 150 SER A N 1
ATOM 1158 C CA . SER A 1 150 ? 15.321 24.706 -26.043 1.00 84.19 150 SER A CA 1
ATOM 1159 C C . SER A 1 150 ? 14.448 25.928 -25.726 1.00 84.19 150 SER A C 1
ATOM 1161 O O . SER A 1 150 ? 13.972 26.601 -26.640 1.00 84.19 150 SER A O 1
ATOM 1163 N N . GLU A 1 151 ? 14.281 26.263 -24.443 1.00 87.69 151 GLU A N 1
ATOM 1164 C CA . GLU A 1 151 ? 13.581 27.475 -23.988 1.00 87.69 151 GLU A CA 1
ATOM 1165 C C . GLU A 1 151 ? 14.292 28.749 -24.475 1.00 87.69 151 GLU A C 1
ATOM 1167 O O . GLU A 1 151 ? 13.658 29.618 -25.071 1.00 87.69 151 GLU A O 1
ATOM 1172 N N . MET A 1 152 ? 15.617 28.838 -24.302 1.00 81.69 152 MET A N 1
ATOM 1173 C CA . MET A 1 152 ? 16.413 29.979 -24.777 1.00 81.69 152 MET A CA 1
ATOM 1174 C C . MET A 1 152 ? 16.383 30.126 -26.304 1.00 81.69 152 MET A C 1
ATOM 1176 O O . MET A 1 152 ? 16.275 31.243 -26.807 1.00 81.69 152 MET A O 1
ATOM 1180 N N . SER A 1 153 ? 16.433 29.013 -27.042 1.00 80.12 153 SER A N 1
ATOM 1181 C CA . SER A 1 153 ? 16.320 29.023 -28.508 1.00 80.12 153 SER A CA 1
ATOM 1182 C C . SER A 1 153 ? 14.947 29.537 -28.951 1.00 80.12 153 SER A C 1
ATOM 1184 O O . SER A 1 153 ? 14.873 30.439 -29.779 1.00 80.12 153 SER A O 1
ATOM 1186 N N . SER A 1 154 ? 13.874 29.063 -28.307 1.00 78.81 154 SER A N 1
ATOM 1187 C CA . SER A 1 154 ? 12.500 29.515 -28.577 1.00 78.81 154 SER A CA 1
ATOM 1188 C C . SER A 1 154 ? 12.323 31.021 -28.333 1.00 78.81 154 SER A C 1
ATOM 1190 O O . SER A 1 154 ? 11.673 31.707 -29.119 1.00 78.81 154 SER A O 1
ATOM 1192 N N . LEU A 1 155 ? 12.923 31.560 -27.263 1.00 70.56 155 LEU A N 1
ATOM 1193 C CA . LEU A 1 155 ? 12.909 33.002 -26.994 1.00 70.56 155 LEU A CA 1
ATOM 1194 C C . LEU A 1 155 ? 13.670 33.785 -28.073 1.00 70.56 155 LEU A C 1
ATOM 1196 O O . LEU A 1 155 ? 13.134 34.760 -28.601 1.00 70.56 155 LEU A O 1
ATOM 1200 N N . ASN A 1 156 ? 14.867 33.336 -28.460 1.00 75.56 156 ASN A N 1
ATOM 1201 C CA . ASN A 1 156 ? 15.633 33.967 -29.538 1.00 75.56 156 ASN A CA 1
ATOM 1202 C C . ASN A 1 156 ? 14.859 33.973 -30.866 1.00 75.56 156 ASN A C 1
ATOM 1204 O O . ASN A 1 156 ? 14.826 35.004 -31.536 1.00 75.56 156 ASN A O 1
ATOM 1208 N N . ASP A 1 157 ? 14.172 32.881 -31.212 1.00 69.81 157 ASP A N 1
ATOM 1209 C CA . ASP A 1 157 ? 13.320 32.819 -32.404 1.00 69.81 157 ASP A CA 1
ATOM 1210 C C . ASP A 1 157 ? 12.186 33.855 -32.349 1.00 69.81 157 ASP A C 1
ATOM 1212 O O . ASP A 1 157 ? 11.962 34.571 -33.329 1.00 69.81 157 ASP A O 1
ATOM 1216 N N . THR A 1 158 ? 11.508 34.016 -31.203 1.00 72.12 158 THR A N 1
ATOM 1217 C CA . THR A 1 158 ? 10.465 35.054 -31.056 1.00 72.12 158 THR A CA 1
ATOM 1218 C C . THR A 1 158 ? 11.022 36.473 -31.208 1.00 72.12 158 THR A C 1
ATOM 1220 O O . THR A 1 158 ? 10.443 37.276 -31.942 1.00 72.12 158 THR A O 1
ATOM 1223 N N . VAL A 1 159 ? 12.187 36.766 -30.617 1.00 72.25 159 VAL A N 1
ATOM 1224 C CA . VAL A 1 159 ? 12.858 38.073 -30.739 1.00 72.25 159 VAL A CA 1
ATOM 1225 C C . VAL A 1 159 ? 13.266 38.351 -32.189 1.00 72.25 159 VAL A C 1
ATOM 1227 O O . VAL A 1 159 ? 13.017 39.444 -32.698 1.00 72.25 159 VAL A O 1
ATOM 1230 N N . LEU A 1 160 ? 13.824 37.363 -32.896 1.00 65.56 160 LEU A N 1
ATOM 1231 C CA . LEU A 1 160 ? 14.177 37.481 -34.315 1.00 65.56 160 LEU A CA 1
ATOM 1232 C C . LEU A 1 160 ? 12.939 37.661 -35.210 1.00 65.56 160 LEU A C 1
ATOM 1234 O O . LEU A 1 160 ? 12.998 38.389 -36.206 1.00 65.56 160 LEU A O 1
ATOM 1238 N N . HIS A 1 161 ? 11.813 37.027 -34.875 1.00 69.38 161 HIS A N 1
ATOM 1239 C CA . HIS A 1 161 ? 10.549 37.217 -35.586 1.00 69.38 161 HIS A CA 1
ATOM 1240 C C . HIS A 1 161 ? 9.971 38.625 -35.397 1.00 69.38 161 HIS A C 1
ATOM 1242 O O . HIS A 1 161 ? 9.512 39.217 -36.377 1.00 69.38 161 HIS A O 1
ATOM 1248 N N . ASP A 1 162 ? 10.025 39.192 -34.192 1.00 68.88 162 ASP A N 1
ATOM 1249 C CA . ASP A 1 162 ? 9.522 40.547 -33.939 1.00 68.88 162 ASP A CA 1
ATOM 1250 C C . ASP A 1 162 ? 10.467 41.638 -34.469 1.00 68.88 162 ASP A C 1
ATOM 1252 O O . ASP A 1 162 ? 9.998 42.616 -35.055 1.00 68.88 162 ASP A O 1
ATOM 1256 N N . GLN A 1 163 ? 11.789 41.437 -34.424 1.00 66.88 163 GLN A N 1
ATOM 1257 C CA . GLN A 1 163 ? 12.747 42.312 -35.117 1.00 66.88 163 GLN A CA 1
ATOM 1258 C C . GLN A 1 163 ? 12.477 42.373 -36.633 1.00 66.88 163 GLN A C 1
ATOM 1260 O O . GLN A 1 163 ? 12.495 43.456 -37.220 1.00 66.88 163 GLN A O 1
ATOM 1265 N N . LYS A 1 164 ? 12.138 41.240 -37.269 1.00 62.50 164 LYS A N 1
ATOM 1266 C CA . LYS A 1 164 ? 11.760 41.186 -38.697 1.00 62.50 164 LYS A CA 1
ATOM 1267 C C . LYS A 1 164 ? 10.420 41.863 -39.015 1.00 62.50 164 LYS A C 1
ATOM 1269 O O . LYS A 1 164 ? 10.243 42.315 -40.145 1.00 62.50 164 LYS A O 1
ATOM 1274 N N . LYS A 1 165 ? 9.482 41.947 -38.062 1.00 62.16 165 LYS A N 1
ATOM 1275 C CA . LYS A 1 165 ? 8.241 42.732 -38.223 1.00 62.16 165 LYS A CA 1
ATOM 1276 C C . LYS A 1 165 ? 8.517 44.231 -38.101 1.00 62.16 165 LYS A C 1
ATOM 1278 O O . LYS A 1 165 ? 8.054 45.003 -38.936 1.00 62.16 165 LYS A O 1
ATOM 1283 N N . ASN A 1 166 ? 9.302 44.628 -37.100 1.00 60.84 166 ASN A N 1
ATOM 1284 C CA . ASN A 1 166 ? 9.563 46.036 -36.797 1.00 60.84 166 ASN A CA 1
ATOM 1285 C C . ASN A 1 166 ? 10.516 46.692 -37.813 1.00 60.84 166 ASN A C 1
ATOM 1287 O O . ASN A 1 166 ? 10.362 47.868 -38.125 1.00 60.84 166 ASN A O 1
ATOM 1291 N N . GLY A 1 167 ? 11.437 45.931 -38.413 1.00 57.28 167 GLY A N 1
ATOM 1292 C CA . GLY A 1 167 ? 12.348 46.409 -39.462 1.00 57.28 167 GLY A CA 1
ATOM 1293 C C . GLY A 1 167 ? 11.716 46.652 -40.842 1.00 57.28 167 GLY A C 1
ATOM 1294 O O . GLY A 1 167 ? 12.455 46.778 -41.815 1.00 57.28 167 GLY A O 1
ATOM 1295 N N . ARG A 1 168 ? 10.378 46.670 -40.968 1.00 53.75 168 ARG A N 1
ATOM 1296 C CA . ARG A 1 168 ? 9.674 46.743 -42.266 1.00 53.75 168 ARG A CA 1
ATOM 1297 C C . ARG A 1 168 ? 8.858 48.020 -42.518 1.00 53.75 168 ARG A C 1
ATOM 1299 O O . ARG A 1 168 ? 8.232 48.124 -43.568 1.00 53.75 168 ARG A O 1
ATOM 1306 N N . TYR A 1 169 ? 8.924 49.004 -41.619 1.00 52.81 169 TYR A N 1
ATOM 1307 C CA . TYR A 1 169 ? 8.461 50.379 -41.860 1.00 52.81 169 TYR A CA 1
ATOM 1308 C C . TYR A 1 169 ? 9.664 51.300 -42.093 1.00 52.81 169 TYR A C 1
ATOM 1310 O O . TYR A 1 169 ? 10.182 51.915 -41.166 1.00 52.81 169 TYR A O 1
ATOM 1318 N N . GLY A 1 170 ? 10.141 51.356 -43.339 1.00 55.34 170 GLY A N 1
ATOM 1319 C CA . GLY A 1 170 ? 11.374 52.077 -43.669 1.00 55.34 170 GLY A CA 1
ATOM 1320 C C . GLY A 1 170 ? 11.699 52.155 -45.160 1.00 55.34 170 GLY A C 1
ATOM 1321 O O . GLY A 1 170 ? 12.863 52.018 -45.531 1.00 55.34 170 GLY A O 1
ATOM 1322 N N . SER A 1 171 ? 10.703 52.328 -46.038 1.00 50.66 171 SER A N 1
ATOM 1323 C CA . SER A 1 171 ? 10.948 52.698 -47.443 1.00 50.66 171 SER A CA 1
ATOM 1324 C C . SER A 1 171 ? 9.738 53.385 -48.087 1.00 50.66 171 SER A C 1
ATOM 1326 O O . SER A 1 171 ? 8.654 52.812 -48.113 1.00 50.66 171 SER A O 1
ATOM 1328 N N . HIS A 1 172 ? 10.013 54.533 -48.714 1.00 47.28 172 HIS A N 1
ATOM 1329 C CA . HIS A 1 172 ? 9.226 55.298 -49.695 1.00 47.28 172 HIS A CA 1
ATOM 1330 C C . HIS A 1 172 ? 8.215 56.378 -49.270 1.00 47.28 172 HIS A C 1
ATOM 1332 O O . HIS A 1 172 ? 7.367 56.191 -48.404 1.00 47.28 172 HIS A O 1
ATOM 1338 N N . SER A 1 173 ? 8.315 57.467 -50.055 1.00 40.28 173 SER A N 1
ATOM 1339 C CA . SER A 1 173 ? 7.557 58.726 -50.077 1.00 40.28 173 SER A CA 1
ATOM 1340 C C . SER A 1 173 ? 7.990 59.733 -48.996 1.00 40.28 173 SER A C 1
ATOM 1342 O O . SER A 1 173 ? 7.809 59.474 -47.813 1.00 40.28 173 SER A O 1
ATOM 1344 N N . ILE A 1 174 ? 8.565 60.898 -49.332 1.00 39.12 174 ILE A N 1
ATOM 1345 C CA . ILE A 1 174 ? 8.701 61.608 -50.631 1.00 39.12 174 ILE A CA 1
ATOM 1346 C C . ILE A 1 174 ? 10.167 61.993 -50.861 1.00 39.12 174 ILE A C 1
ATOM 1348 O O . ILE A 1 174 ? 10.784 62.482 -49.892 1.00 39.12 174 ILE A O 1
#

Organism: NCBI:txid358040

Foldseek 3Di:
DDDDPQDFQAAQQQRHTDNDDDLPGSHDPVLNVLQVVPVPDPDDFDFPVVPLQCVVVSCSVVRSSNSNVSVCVVNVVVVVVVPPPPDPPDDDDDDDDDDDDDDDDDDDDDDPPDLDLPPQPPPDPDPDPCNPVVVVSNVVSVVVVVVVVVVVVVVVVVVVVVCVVVVPPDDDDD

Sequence (174 aa):
MT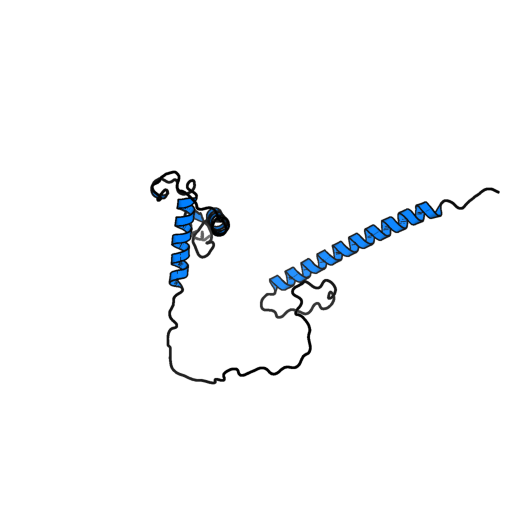AALKKTIKCLICGAPVNHSHLGIDSCRACAVFYKRTVDQKHQLVCKSGTNDCRKKGTIISCRKCRFDRFKSIYDRACASERIEPIQDDDVLSDSEQCPDDPTKAVDEPSPTFIDHNNYFDCVPSSSSTPIIDRMKQAYSALCIARKASEMSSLNDTVLHDQKKNGRYGSHSI

Radius of gyration: 31.1 Å; chains: 1; bounding box: 62×90×76 Å

pLDDT: mean 73.21, std 20.29, range [29.48, 97.31]

InterPro domains:
  IPR001628 Zinc finger, nuclear hormone receptor-type [PF00105] (10-70)
  IPR001628 Zinc finger, nuclear hormone receptor-type [PR00047] (11-27)
  IPR001628 Zinc finger, nuclear hormone receptor-type [PR00047] (27-42)
  IPR001628 Zinc finger, nuclear hormone receptor-type [PR00047] (60-68)
  IPR001628 Zinc finger, nuclear hormone receptor-type [PS51030] (8-89)
  IPR001628 Zinc finger, nuclear hormone receptor-type [SM00399] (8-73)
  IPR013088 Zinc finger, NHR/GATA-type [G3DSA:3.30.50.10] (2-99)

Secondary structure (DSSP, 8-state):
--------EE-TTT--EESS-BTTBS--HHHHHHHHHHHT-SSPP--TTSSS-TTTTTTTTT-HHHHHHHHHHHHHHHHHTT--PPP----S--------------------SS--SS--S-------S-HHHHHHHHHHHHHHHHHHHHHHHHHHHHHHHHHHHHTTS-----